Protein AF-A0A034V3E3-F1 (afdb_monomer_lite)

Radius of gyration: 15.7 Å; chains: 1; bounding box: 34×29×42 Å

Foldseek 3Di:
DPCPPDPPPDALFPEEAEDDPPDDDDDDHDDDDPVPPPDDGDYHYFYPADPVGTDDDDDDPKDAFADADDPPPCGRVRAFDADADPVDDRPDDTDHHID

Structure (mmCIF, N/CA/C/O backbone):
data_AF-A0A034V3E3-F1
#
_entry.id   AF-A0A034V3E3-F1
#
loop_
_atom_site.group_PDB
_atom_site.id
_atom_site.type_symbol
_atom_site.label_atom_id
_atom_site.label_alt_id
_atom_site.label_comp_id
_atom_site.label_asym_id
_atom_site.label_entity_id
_atom_site.label_seq_id
_atom_site.pdbx_PDB_ins_code
_atom_site.Cartn_x
_atom_site.Cartn_y
_atom_site.Cartn_z
_atom_site.occupancy
_atom_site.B_iso_or_equiv
_atom_site.auth_seq_id
_atom_site.auth_comp_id
_atom_site.auth_asym_id
_atom_site.auth_atom_id
_atom_site.pdbx_PDB_model_num
ATOM 1 N N . GLY A 1 1 ? -7.326 -6.009 -16.027 1.00 52.22 1 GLY A N 1
ATOM 2 C CA . GLY A 1 1 ? -7.742 -7.420 -16.102 1.00 52.22 1 GLY A CA 1
ATOM 3 C C . GLY A 1 1 ? -9.242 -7.469 -16.270 1.00 52.22 1 GLY A C 1
ATOM 4 O O . GLY A 1 1 ? -9.927 -6.761 -15.541 1.00 52.22 1 GLY A O 1
ATOM 5 N N . ASP A 1 2 ? -9.721 -8.226 -17.253 1.00 54.38 2 ASP A N 1
ATOM 6 C CA . ASP A 1 2 ? -11.123 -8.313 -17.695 1.00 54.38 2 ASP A CA 1
ATOM 7 C C . ASP A 1 2 ? -11.928 -9.430 -16.997 1.00 54.38 2 ASP A C 1
ATOM 9 O O . ASP A 1 2 ? -13.084 -9.666 -17.338 1.00 54.38 2 ASP A O 1
ATOM 13 N N . GLY A 1 3 ? -11.346 -10.092 -15.990 1.00 54.47 3 GLY A N 1
ATOM 14 C CA . GLY A 1 3 ? -12.038 -11.062 -15.137 1.00 54.47 3 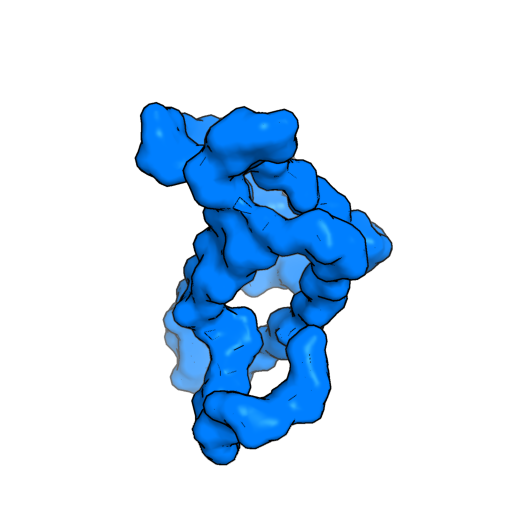GLY A CA 1
ATOM 15 C C . GLY A 1 3 ? -12.350 -12.403 -15.804 1.00 54.47 3 GLY A C 1
ATOM 16 O O . GLY A 1 3 ? -13.096 -13.191 -15.224 1.00 54.47 3 GLY A O 1
ATOM 17 N N . SER A 1 4 ? -11.818 -12.662 -17.004 1.00 60.47 4 SER A N 1
ATOM 18 C CA . SER A 1 4 ? -12.130 -13.857 -17.798 1.00 60.47 4 SER A CA 1
ATOM 19 C C . SER A 1 4 ? -11.467 -15.142 -17.274 1.00 60.47 4 SER A C 1
ATOM 21 O O . SER A 1 4 ? -12.063 -16.214 -17.383 1.00 60.47 4 SER A O 1
ATOM 23 N N . ASP A 1 5 ? -10.313 -15.028 -16.609 1.00 60.19 5 ASP A N 1
ATOM 24 C CA . ASP A 1 5 ? -9.544 -16.167 -16.075 1.00 60.19 5 ASP A CA 1
ATOM 25 C C . ASP A 1 5 ? -9.758 -16.417 -14.569 1.00 60.19 5 ASP A C 1
ATOM 27 O O . ASP A 1 5 ? -9.118 -17.282 -13.962 1.00 60.19 5 ASP A O 1
ATOM 31 N N . GLU A 1 6 ? -10.653 -15.667 -13.919 1.00 58.88 6 GLU A N 1
ATOM 32 C CA . GLU A 1 6 ? -10.819 -15.742 -12.471 1.00 58.88 6 GLU A CA 1
ATOM 33 C C . GLU A 1 6 ? -11.906 -16.742 -12.020 1.00 58.88 6 GLU A C 1
ATOM 35 O O . GLU A 1 6 ? -13.072 -16.627 -12.409 1.00 58.88 6 GLU A O 1
ATOM 40 N N . PRO A 1 7 ? -11.595 -17.692 -11.113 1.00 53.91 7 PRO A N 1
ATOM 41 C CA . PRO A 1 7 ? -12.590 -18.613 -10.568 1.00 53.91 7 PRO A CA 1
ATOM 42 C C . PRO A 1 7 ? -13.670 -17.878 -9.759 1.00 53.91 7 PRO A C 1
ATOM 44 O O . PRO A 1 7 ? -13.432 -16.815 -9.185 1.00 53.91 7 PRO A O 1
ATOM 47 N N . ARG A 1 8 ? -14.856 -18.495 -9.630 1.00 49.97 8 ARG A N 1
ATOM 48 C CA . ARG A 1 8 ? -16.092 -17.914 -9.043 1.00 49.97 8 ARG A CA 1
ATOM 49 C C . ARG A 1 8 ? -16.003 -17.439 -7.576 1.00 49.97 8 ARG A C 1
ATOM 51 O O . ARG A 1 8 ? -16.994 -16.954 -7.040 1.00 49.97 8 ARG A O 1
ATOM 58 N N . PHE A 1 9 ? -14.835 -17.531 -6.942 1.00 55.09 9 PHE A N 1
ATOM 59 C CA . PHE A 1 9 ? -14.542 -17.026 -5.595 1.00 55.09 9 PHE A CA 1
ATOM 60 C C . PHE A 1 9 ? -13.186 -16.313 -5.510 1.00 55.09 9 PHE A C 1
ATOM 62 O O . PHE A 1 9 ? -12.564 -16.287 -4.447 1.00 55.09 9 PHE A O 1
ATOM 69 N N . CYS A 1 10 ? -12.688 -15.763 -6.620 1.00 59.22 10 CYS A N 1
ATOM 70 C CA . CYS A 1 10 ? -11.385 -15.126 -6.618 1.00 59.22 10 CYS A CA 1
ATOM 71 C C . CYS A 1 10 ? -11.436 -13.835 -5.794 1.00 59.22 10 CYS A C 1
ATOM 73 O O . CYS A 1 10 ? -12.050 -12.842 -6.183 1.00 59.22 10 CYS A O 1
ATOM 75 N N . THR A 1 11 ? -10.796 -13.852 -4.627 1.00 68.50 11 THR A N 1
ATOM 76 C CA . THR A 1 11 ? -10.570 -12.629 -3.864 1.00 68.50 11 THR A CA 1
ATOM 77 C C . THR A 1 11 ? -9.550 -11.765 -4.609 1.00 68.50 11 THR A C 1
ATOM 79 O O . THR A 1 11 ? -8.610 -12.278 -5.218 1.00 68.50 11 THR A O 1
ATOM 82 N N . ARG A 1 12 ? -9.735 -10.441 -4.586 1.00 78.75 12 A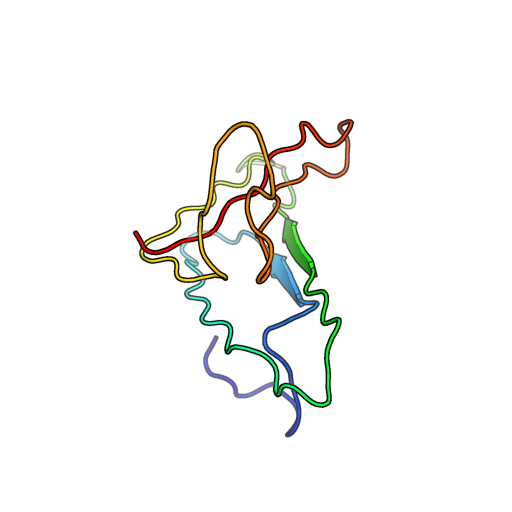RG A N 1
ATOM 83 C CA . ARG A 1 12 ? -8.743 -9.478 -5.108 1.00 78.75 12 ARG A CA 1
ATOM 84 C C . ARG A 1 12 ? -7.484 -9.400 -4.237 1.00 78.75 12 ARG A C 1
ATOM 86 O O . ARG A 1 12 ? -6.515 -8.745 -4.602 1.00 78.75 12 ARG A O 1
ATOM 93 N N . CYS A 1 13 ? -7.524 -10.076 -3.097 1.00 86.19 13 CYS A N 1
ATOM 94 C CA . CYS A 1 13 ? -6.467 -10.178 -2.118 1.00 86.19 13 CYS A CA 1
ATOM 95 C C . CYS A 1 13 ? -5.510 -11.356 -2.376 1.00 86.19 13 CYS A C 1
ATOM 97 O O . CYS A 1 13 ? -5.907 -12.320 -3.023 1.00 86.19 13 CYS A O 1
ATOM 99 N N . ASN A 1 14 ? -4.294 -11.331 -1.814 1.00 89.31 14 ASN A N 1
ATOM 100 C CA . ASN A 1 14 ? -3.291 -12.402 -1.941 1.00 89.31 14 ASN A CA 1
ATOM 101 C C . ASN A 1 14 ? -2.901 -12.670 -3.397 1.00 89.31 14 ASN A C 1
ATOM 103 O O . ASN A 1 14 ? -2.798 -13.816 -3.829 1.00 89.31 14 ASN A O 1
ATOM 107 N N . ARG A 1 15 ? -2.707 -11.586 -4.156 1.00 87.56 15 ARG A N 1
ATOM 108 C CA . ARG A 1 15 ? -2.350 -11.627 -5.574 1.00 87.56 15 ARG A CA 1
ATOM 109 C C . ARG A 1 15 ? -1.004 -10.982 -5.841 1.00 87.56 15 ARG A C 1
ATOM 111 O O . ARG A 1 15 ? -0.634 -10.009 -5.183 1.00 87.56 15 ARG A O 1
ATOM 118 N N . THR A 1 16 ? -0.347 -11.497 -6.873 1.00 89.00 16 THR A N 1
ATOM 119 C CA . THR A 1 16 ? 0.868 -10.924 -7.443 1.00 89.00 16 THR A CA 1
ATOM 120 C C . THR A 1 16 ? 0.531 -10.171 -8.724 1.00 89.00 16 THR A C 1
ATOM 122 O O . THR A 1 16 ? -0.108 -10.725 -9.616 1.00 89.00 16 THR A O 1
ATOM 125 N N . TYR A 1 17 ? 0.969 -8.921 -8.812 1.00 88.56 17 TYR A N 1
ATOM 126 C CA . TYR A 1 17 ? 0.857 -8.063 -9.982 1.00 88.56 17 TYR A CA 1
ATOM 127 C C . TYR A 1 17 ? 2.236 -7.873 -10.600 1.00 88.56 17 TYR A C 1
ATOM 129 O O . TYR A 1 17 ? 3.179 -7.475 -9.912 1.00 88.56 17 TYR A O 1
ATOM 137 N N . TYR A 1 18 ? 2.333 -8.152 -11.894 1.00 88.06 18 TYR A N 1
ATOM 138 C CA . TYR A 1 18 ? 3.564 -8.027 -12.662 1.00 88.06 18 TYR A CA 1
ATOM 139 C C . TYR A 1 18 ? 3.557 -6.704 -13.422 1.00 88.06 18 TYR A C 1
ATOM 141 O O . TYR A 1 18 ? 2.571 -6.363 -14.075 1.00 88.06 18 TYR A O 1
ATOM 149 N N . GLY A 1 19 ? 4.637 -5.938 -13.292 1.00 84.12 19 GLY A N 1
ATOM 150 C CA . GLY A 1 19 ? 4.844 -4.712 -14.050 1.00 84.12 19 GLY A CA 1
ATOM 151 C C . GLY A 1 19 ? 5.178 -5.035 -15.502 1.00 84.12 19 GLY A C 1
ATOM 152 O O . GLY A 1 19 ? 6.304 -5.434 -15.788 1.00 84.12 19 GLY A O 1
ATOM 153 N N . ASP A 1 20 ? 4.214 -4.820 -16.397 1.00 78.44 20 ASP A N 1
ATOM 154 C CA . ASP A 1 20 ? 4.385 -4.927 -17.847 1.00 78.44 20 ASP A CA 1
ATOM 155 C C . ASP A 1 20 ? 4.233 -3.554 -18.512 1.00 78.44 20 ASP A C 1
ATOM 157 O O . ASP A 1 20 ? 3.531 -2.662 -18.024 1.00 78.44 20 ASP A O 1
ATOM 161 N N . ILE A 1 21 ? 4.880 -3.379 -19.663 1.00 76.31 21 ILE A N 1
ATOM 162 C CA . ILE A 1 21 ? 4.862 -2.114 -20.403 1.00 76.31 21 ILE A CA 1
ATOM 163 C C . ILE A 1 21 ? 3.429 -1.765 -20.817 1.00 76.31 21 ILE A C 1
ATOM 165 O O . ILE A 1 21 ? 2.751 -2.546 -21.481 1.00 76.31 21 ILE A O 1
ATOM 169 N N . GLY A 1 22 ? 2.993 -0.553 -20.465 1.00 73.19 22 GLY A N 1
ATOM 170 C CA . GLY A 1 22 ? 1.677 -0.033 -20.840 1.00 73.19 22 GLY A CA 1
ATOM 171 C C . GLY A 1 22 ? 0.511 -0.591 -20.020 1.00 73.19 22 GLY A C 1
ATOM 172 O O . GLY A 1 22 ? -0.635 -0.279 -20.341 1.00 73.19 22 GLY A O 1
ATOM 173 N N . LEU A 1 23 ? 0.771 -1.381 -18.970 1.00 75.19 23 LEU A N 1
ATOM 174 C CA . LEU A 1 23 ? -0.263 -1.865 -18.058 1.00 75.19 23 LEU A CA 1
ATOM 175 C C . LEU A 1 23 ? -0.310 -1.038 -16.771 1.00 75.19 23 LEU A C 1
ATOM 177 O O . LEU A 1 23 ? 0.677 -0.902 -16.053 1.00 75.19 23 LEU A O 1
ATOM 181 N N . THR A 1 24 ? -1.510 -0.564 -16.445 1.00 76.81 24 THR A N 1
ATOM 182 C CA . THR A 1 24 ? -1.844 0.011 -15.139 1.00 76.81 24 THR A CA 1
ATOM 183 C C . THR A 1 24 ? -2.923 -0.854 -14.503 1.00 76.81 24 THR A C 1
ATOM 185 O O . THR A 1 24 ? -3.963 -1.115 -15.112 1.00 76.81 24 THR A O 1
ATOM 188 N N . TYR A 1 25 ? -2.696 -1.303 -13.270 1.00 77.81 25 TYR A N 1
ATOM 189 C CA . TYR A 1 25 ? -3.691 -2.059 -12.516 1.00 77.81 25 TYR A CA 1
ATOM 190 C C . TYR A 1 25 ? -4.497 -1.115 -11.630 1.00 77.81 25 TYR A C 1
ATOM 192 O O . TYR A 1 25 ? -3.939 -0.439 -10.772 1.00 77.81 25 TYR A O 1
ATOM 200 N N . SER A 1 26 ? -5.817 -1.110 -11.809 1.00 76.81 26 SER A N 1
ATOM 201 C CA . SER A 1 26 ? -6.745 -0.528 -10.840 1.00 76.81 26 SER A CA 1
ATOM 202 C C . SER A 1 26 ? -7.256 -1.637 -9.920 1.00 76.81 26 SER A C 1
ATOM 204 O O . SER A 1 26 ? -7.727 -2.683 -10.384 1.00 76.81 26 SER A O 1
ATOM 206 N N . LEU A 1 27 ? -7.115 -1.429 -8.614 1.00 77.19 27 LEU A N 1
ATOM 207 C CA . LEU A 1 27 ? -7.472 -2.391 -7.583 1.00 77.19 27 LEU A CA 1
ATOM 208 C C . LEU A 1 27 ? -8.440 -1.749 -6.593 1.00 77.19 27 LEU A C 1
ATOM 210 O O . LEU A 1 27 ? -8.158 -0.704 -6.019 1.00 77.19 27 LEU A O 1
ATOM 214 N N . GLU A 1 28 ? -9.538 -2.451 -6.336 1.00 78.75 28 GLU A N 1
ATOM 215 C CA . GLU A 1 28 ? -10.475 -2.143 -5.266 1.00 78.75 28 GLU A CA 1
ATOM 216 C C . GLU A 1 28 ? -10.533 -3.339 -4.305 1.00 78.75 28 GLU A C 1
ATOM 218 O O . GLU A 1 28 ? -10.733 -4.486 -4.725 1.00 78.75 28 GLU A O 1
ATOM 223 N N . LEU A 1 29 ? -10.320 -3.081 -3.014 1.0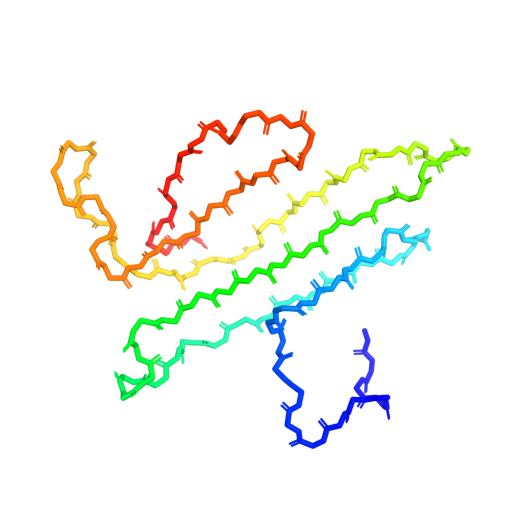0 80.88 29 LEU A N 1
ATOM 224 C CA . LEU A 1 29 ? -10.455 -4.071 -1.948 1.00 80.88 29 LEU A CA 1
ATOM 225 C C . LEU A 1 29 ? -11.646 -3.707 -1.072 1.00 80.88 29 LEU A C 1
ATOM 227 O O . LEU A 1 29 ? -11.728 -2.600 -0.544 1.00 80.88 29 LEU A O 1
ATOM 231 N N . TYR A 1 30 ? -12.542 -4.667 -0.867 1.00 80.25 30 TYR A N 1
ATOM 232 C CA . TYR A 1 30 ? -13.691 -4.473 0.006 1.00 80.25 30 TYR A CA 1
ATOM 233 C C . TYR A 1 30 ? -13.359 -4.797 1.455 1.00 80.25 30 TYR A C 1
ATOM 235 O O . TYR A 1 30 ? -12.605 -5.729 1.752 1.00 80.25 30 TYR A O 1
ATOM 243 N N . ARG A 1 31 ? -14.005 -4.062 2.366 1.00 78.88 31 ARG A N 1
ATOM 244 C CA . ARG A 1 31 ? -13.947 -4.358 3.794 1.00 78.88 31 ARG A CA 1
ATOM 245 C C . ARG A 1 31 ? -14.419 -5.803 4.047 1.00 78.88 31 ARG A C 1
ATOM 247 O O . ARG A 1 31 ? -15.506 -6.177 3.598 1.00 78.88 31 ARG A O 1
ATOM 254 N N . PRO A 1 32 ? -13.652 -6.605 4.799 1.00 82.25 32 PRO A N 1
ATOM 255 C CA . PRO A 1 32 ? -14.064 -7.940 5.220 1.00 82.25 32 PRO A CA 1
ATOM 256 C C . PRO A 1 32 ? -15.326 -7.892 6.079 1.00 82.25 32 PRO A C 1
ATOM 258 O O . PRO A 1 32 ? -15.551 -6.938 6.827 1.00 82.25 32 PRO A O 1
ATOM 261 N N . LYS A 1 33 ? -16.133 -8.956 6.020 1.00 83.75 33 LYS A N 1
ATOM 262 C CA . LYS A 1 33 ? -17.258 -9.118 6.947 1.00 83.75 33 LYS A CA 1
ATOM 263 C C . LYS A 1 33 ? -16.746 -9.272 8.384 1.00 83.75 33 LYS A C 1
ATOM 265 O O . LYS A 1 33 ? -15.675 -9.833 8.606 1.00 83.75 33 LYS A O 1
ATOM 270 N N . GLN A 1 34 ? -17.517 -8.782 9.354 1.00 83.88 34 GLN A N 1
ATOM 271 C CA . GLN A 1 34 ? -17.103 -8.714 10.760 1.00 83.88 34 GLN A CA 1
ATOM 272 C C . GLN A 1 34 ? -16.844 -10.094 11.391 1.00 83.88 34 GLN A C 1
ATOM 274 O O . GLN A 1 34 ? -15.960 -10.222 12.230 1.00 83.88 34 GLN A O 1
ATOM 279 N N . ASP A 1 35 ? -17.544 -11.133 10.933 1.00 88.06 35 ASP A N 1
ATOM 280 C CA . ASP A 1 35 ? -17.353 -12.540 11.317 1.00 88.06 35 ASP A CA 1
ATOM 281 C C . ASP A 1 35 ? -16.064 -13.168 10.754 1.00 88.06 35 ASP A C 1
ATOM 283 O O . ASP A 1 35 ? -15.716 -14.291 11.110 1.00 88.06 35 ASP A O 1
ATOM 287 N N . ARG A 1 36 ? -15.349 -12.456 9.874 1.00 83.62 36 ARG A N 1
ATOM 288 C CA . ARG A 1 36 ? -14.100 -12.902 9.238 1.00 83.62 36 ARG A CA 1
ATOM 289 C C . ARG A 1 36 ? -12.871 -12.121 9.701 1.00 83.62 36 ARG A C 1
ATOM 291 O O . ARG A 1 36 ? -11.845 -12.149 9.025 1.00 83.62 36 ARG A O 1
ATOM 298 N N . LEU A 1 37 ? -12.980 -11.396 10.813 1.00 85.88 37 LEU A N 1
ATOM 299 C CA . LEU A 1 37 ? -11.859 -10.686 11.424 1.00 85.88 37 LEU A CA 1
ATOM 300 C C . LEU A 1 37 ? -11.105 -11.590 12.424 1.00 85.88 37 LEU A C 1
ATOM 302 O O . LEU A 1 37 ? -11.748 -12.381 13.114 1.00 85.88 37 LEU A O 1
ATOM 306 N N . PRO A 1 38 ? -9.767 -11.462 12.543 1.00 88.00 38 PRO A N 1
ATOM 307 C CA . PRO A 1 38 ? -8.906 -10.546 11.796 1.00 88.00 38 PRO A CA 1
ATOM 308 C C . PRO A 1 38 ? -8.687 -11.018 10.354 1.00 88.00 38 PRO A C 1
ATOM 310 O O . PRO A 1 38 ? -8.535 -12.204 10.079 1.00 88.00 38 PRO A O 1
ATOM 313 N N . TYR A 1 39 ? -8.641 -10.063 9.431 1.00 88.00 39 TYR A N 1
ATOM 314 C CA . TYR A 1 39 ? -8.384 -10.325 8.022 1.00 88.00 39 TYR A CA 1
ATOM 315 C C . TYR A 1 39 ? -7.094 -9.633 7.611 1.00 88.00 39 TYR A C 1
ATOM 317 O O . TYR A 1 39 ? -6.953 -8.426 7.798 1.00 88.00 39 TYR A O 1
ATOM 325 N N . VAL A 1 40 ? -6.172 -10.396 7.033 1.00 89.94 40 VAL A N 1
ATOM 326 C CA . VAL A 1 40 ? -4.913 -9.876 6.502 1.00 89.94 40 VAL A CA 1
ATOM 327 C C . VAL A 1 40 ? -4.919 -10.057 4.999 1.00 89.94 40 VAL A C 1
ATOM 329 O O . VAL A 1 40 ? -5.222 -11.144 4.503 1.00 89.94 40 VAL A O 1
ATOM 332 N N . CYS A 1 41 ? -4.569 -8.983 4.295 1.00 89.81 41 CYS A N 1
ATOM 333 C CA . CYS A 1 41 ? -4.434 -8.999 2.856 1.00 89.81 41 CYS A CA 1
ATOM 334 C C . CYS A 1 41 ? -3.033 -8.629 2.408 1.00 89.81 41 CYS A C 1
ATOM 336 O O . CYS A 1 41 ? -2.565 -7.535 2.713 1.00 89.81 41 CYS A O 1
ATOM 338 N N . VAL A 1 42 ? -2.390 -9.522 1.657 1.00 91.88 42 VAL A N 1
ATOM 339 C CA . VAL A 1 42 ? -1.057 -9.280 1.109 1.00 91.88 42 VAL A CA 1
ATOM 340 C C . VAL A 1 42 ? -1.171 -9.129 -0.398 1.00 91.88 42 VAL A C 1
ATOM 342 O O . VAL A 1 42 ? -1.685 -10.008 -1.077 1.00 91.88 42 VAL A O 1
ATOM 345 N N . LEU A 1 43 ? -0.707 -8.010 -0.937 1.00 91.25 43 LEU A N 1
ATOM 346 C CA . LEU A 1 43 ? -0.562 -7.830 -2.376 1.00 91.25 43 LEU A CA 1
ATOM 347 C C . LEU A 1 43 ? 0.919 -7.729 -2.690 1.00 91.25 43 LEU A C 1
ATOM 349 O O . LEU A 1 43 ? 1.651 -7.012 -2.011 1.00 91.25 43 LEU A O 1
ATOM 353 N N . THR A 1 44 ? 1.352 -8.449 -3.713 1.00 91.81 44 THR A N 1
ATOM 354 C CA . THR A 1 44 ? 2.742 -8.441 -4.152 1.00 91.81 44 THR A CA 1
ATOM 355 C C . THR A 1 44 ? 2.814 -7.740 -5.493 1.00 91.81 44 THR A C 1
ATOM 357 O O . THR A 1 44 ? 2.131 -8.128 -6.431 1.00 91.81 44 THR A O 1
ATOM 360 N N . PHE A 1 45 ? 3.643 -6.712 -5.597 1.00 90.31 45 PHE A N 1
ATOM 361 C CA . PHE A 1 45 ? 3.932 -6.051 -6.863 1.00 90.31 45 PHE A CA 1
ATOM 362 C C . PHE A 1 45 ? 5.372 -6.377 -7.238 1.00 90.31 45 PHE A C 1
ATOM 364 O O . PHE A 1 45 ? 6.267 -6.250 -6.405 1.00 90.31 45 PHE A O 1
ATOM 371 N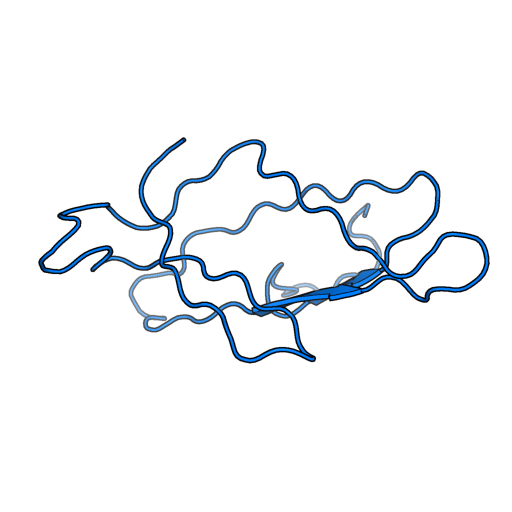 N . THR A 1 46 ? 5.595 -6.838 -8.463 1.00 90.75 46 THR A N 1
ATOM 372 C CA . THR A 1 46 ? 6.915 -7.268 -8.923 1.00 90.75 46 THR A CA 1
ATOM 373 C C . THR A 1 46 ? 7.196 -6.741 -10.322 1.00 90.75 46 THR A C 1
ATOM 375 O O . THR A 1 46 ? 6.326 -6.751 -11.188 1.00 90.75 46 THR A O 1
ATOM 378 N N . ALA A 1 47 ? 8.420 -6.273 -10.540 1.00 89.19 47 ALA A N 1
ATOM 379 C CA . ALA A 1 47 ? 8.955 -5.952 -11.853 1.00 89.19 47 ALA A CA 1
ATOM 380 C C . ALA A 1 47 ? 10.116 -6.912 -12.126 1.00 89.19 47 ALA A C 1
ATOM 382 O O . ALA A 1 47 ? 10.975 -7.110 -11.268 1.00 89.19 47 ALA A O 1
ATOM 383 N N . ALA A 1 48 ? 10.131 -7.532 -13.307 1.00 85.75 48 ALA A N 1
ATOM 384 C CA . ALA A 1 48 ? 11.106 -8.572 -13.642 1.00 85.75 48 ALA A CA 1
ATOM 385 C C . ALA A 1 48 ? 12.538 -8.040 -13.853 1.00 85.75 48 ALA A C 1
ATOM 387 O O . ALA A 1 48 ? 13.471 -8.833 -13.984 1.00 85.75 48 ALA A O 1
ATOM 388 N N . GLY A 1 49 ? 12.733 -6.719 -13.899 1.00 83.94 49 GLY A N 1
ATOM 389 C CA . GLY A 1 49 ? 14.038 -6.126 -14.161 1.00 83.94 49 GLY A CA 1
ATOM 390 C C . GLY A 1 49 ? 14.367 -6.032 -15.652 1.00 83.94 49 GLY A C 1
ATOM 391 O O . GLY A 1 49 ? 13.505 -5.876 -16.520 1.00 83.94 49 GLY A O 1
ATOM 392 N N . GLY A 1 50 ? 15.659 -6.131 -15.964 1.00 84.88 50 GLY A N 1
ATOM 393 C CA . GLY A 1 50 ? 16.160 -6.116 -17.338 1.00 84.88 50 GLY A CA 1
ATOM 394 C C . GLY A 1 50 ? 16.197 -4.712 -17.941 1.00 84.88 50 GLY A C 1
ATOM 395 O O . GLY A 1 50 ? 16.636 -3.764 -17.297 1.00 84.88 50 GLY A O 1
ATOM 396 N N . GLN A 1 51 ? 15.760 -4.577 -19.196 1.00 83.12 51 GLN A N 1
ATOM 397 C CA . GLN A 1 51 ? 15.864 -3.319 -19.956 1.00 83.12 51 GLN A CA 1
ATOM 398 C C . GLN A 1 51 ? 14.986 -2.184 -19.405 1.00 83.12 51 GLN A C 1
ATOM 400 O O . GLN A 1 51 ? 15.212 -1.023 -19.736 1.00 83.12 51 GLN A O 1
ATOM 405 N N . HIS A 1 52 ? 13.997 -2.509 -18.568 1.00 78.50 52 HIS A N 1
ATOM 406 C CA . HIS A 1 52 ? 13.025 -1.551 -18.031 1.00 78.50 52 HIS A CA 1
ATOM 407 C C . HIS A 1 52 ? 13.201 -1.284 -16.530 1.00 78.50 52 HIS A C 1
ATOM 409 O O . HIS A 1 52 ? 12.452 -0.494 -15.962 1.00 78.50 52 HIS A O 1
ATOM 415 N N . GLY A 1 53 ? 14.215 -1.893 -15.904 1.00 85.00 53 GLY A N 1
ATOM 416 C CA . GLY A 1 53 ? 14.458 -1.786 -14.469 1.00 85.00 53 GLY A CA 1
ATOM 417 C C . GLY A 1 53 ? 13.526 -2.656 -13.623 1.00 85.00 53 GLY A C 1
ATOM 418 O O . GLY A 1 53 ? 12.600 -3.299 -14.114 1.00 85.00 53 GLY A O 1
ATOM 419 N N . ASP A 1 54 ? 13.830 -2.721 -12.334 1.00 86.19 54 ASP A N 1
ATOM 420 C CA . ASP A 1 54 ? 13.167 -3.538 -11.310 1.00 86.19 54 ASP A CA 1
ATOM 421 C C . ASP A 1 54 ? 12.409 -2.685 -10.275 1.00 86.19 54 ASP A C 1
ATOM 423 O O . ASP A 1 54 ? 11.895 -3.193 -9.278 1.00 86.19 54 ASP A O 1
ATOM 427 N N . VAL A 1 55 ? 12.311 -1.377 -10.523 1.00 86.56 55 VAL A N 1
ATOM 428 C CA . VAL A 1 55 ? 11.606 -0.436 -9.654 1.00 86.56 55 VAL A CA 1
ATOM 429 C C . VAL A 1 55 ? 10.103 -0.541 -9.882 1.00 86.56 55 VAL A C 1
ATOM 431 O O . VAL A 1 55 ? 9.607 -0.394 -10.997 1.00 86.56 55 VAL A O 1
ATOM 434 N N . VAL A 1 56 ? 9.368 -0.724 -8.789 1.00 86.62 56 VAL A N 1
ATOM 435 C CA . VAL A 1 56 ? 7.906 -0.692 -8.774 1.00 86.62 56 VAL A CA 1
ATOM 436 C C . VAL A 1 56 ? 7.441 0.652 -8.224 1.00 86.62 56 VAL A C 1
ATOM 438 O O . VAL A 1 56 ? 7.796 1.028 -7.108 1.00 86.62 56 VAL A O 1
ATOM 441 N N . GLN A 1 57 ? 6.602 1.354 -8.985 1.00 84.88 57 GLN A N 1
ATOM 442 C CA . GLN A 1 57 ? 5.905 2.551 -8.521 1.00 84.88 57 GLN A CA 1
ATOM 443 C C . GLN A 1 57 ? 4.450 2.209 -8.196 1.00 84.88 57 GLN A C 1
ATOM 445 O O . GLN A 1 57 ? 3.730 1.675 -9.038 1.00 84.88 57 GLN A O 1
ATOM 450 N N . VAL A 1 58 ? 4.011 2.548 -6.983 1.00 84.50 58 VAL A N 1
ATOM 451 C CA . VAL A 1 58 ? 2.620 2.390 -6.543 1.00 84.50 58 VAL A CA 1
ATOM 452 C C . VAL A 1 58 ? 2.022 3.772 -6.311 1.00 84.50 58 VAL A C 1
ATOM 454 O O . VAL A 1 58 ? 2.579 4.575 -5.563 1.00 84.50 58 VAL A O 1
ATOM 457 N N . THR A 1 59 ? 0.881 4.038 -6.941 1.00 85.81 59 THR A N 1
ATOM 458 C CA . THR A 1 59 ? 0.100 5.265 -6.755 1.00 85.81 59 THR A CA 1
ATOM 459 C C . THR A 1 59 ? -1.254 4.899 -6.159 1.00 85.81 59 THR A C 1
ATOM 461 O O . THR A 1 59 ? -1.899 3.954 -6.607 1.00 85.81 59 THR A O 1
ATOM 464 N N . LEU A 1 60 ? -1.653 5.619 -5.112 1.00 85.62 60 LEU A N 1
ATOM 465 C CA . LEU A 1 60 ? -2.931 5.444 -4.428 1.00 85.62 60 LEU A CA 1
ATOM 466 C C . LEU A 1 60 ? -3.842 6.601 -4.840 1.00 85.62 60 LEU A C 1
ATOM 468 O O . LEU A 1 60 ? -3.622 7.726 -4.400 1.00 85.62 60 LEU A O 1
ATOM 472 N N . ASP A 1 61 ? -4.834 6.323 -5.684 1.00 84.94 61 ASP A N 1
ATOM 473 C CA . ASP A 1 61 ? -5.781 7.347 -6.153 1.00 84.94 61 ASP A CA 1
ATOM 474 C C . ASP A 1 61 ? -6.817 7.706 -5.085 1.00 84.94 61 ASP A C 1
ATOM 476 O O . ASP A 1 61 ? -7.213 8.859 -4.943 1.00 84.94 61 ASP A O 1
ATOM 480 N N . SER A 1 62 ? -7.270 6.699 -4.339 1.00 84.56 62 SER A N 1
ATOM 481 C CA . SER A 1 62 ? -8.153 6.862 -3.191 1.00 84.56 62 SER A CA 1
ATOM 482 C C . SER A 1 62 ? -7.878 5.751 -2.196 1.00 84.56 62 SER A C 1
ATOM 484 O O . SER A 1 62 ? -7.500 4.634 -2.568 1.00 84.56 62 SER A O 1
ATOM 486 N N . PHE A 1 63 ? -8.061 6.052 -0.920 1.00 85.50 63 PHE A N 1
ATOM 487 C CA . PHE A 1 63 ? -7.811 5.093 0.139 1.00 85.50 63 PHE A CA 1
ATOM 488 C C . PHE A 1 63 ? -8.827 5.280 1.258 1.00 85.50 63 PHE A C 1
ATOM 490 O O . PHE A 1 63 ? -9.093 6.394 1.700 1.00 85.50 63 PHE A O 1
ATOM 497 N N . THR A 1 64 ? -9.422 4.183 1.725 1.00 88.00 64 THR A N 1
ATOM 498 C CA . THR A 1 64 ? -10.295 4.184 2.904 1.00 88.00 64 THR A CA 1
ATOM 499 C C . THR A 1 64 ? -10.100 2.894 3.683 1.00 88.00 64 THR A C 1
ATOM 501 O O . THR A 1 64 ? -10.657 1.854 3.335 1.00 88.00 64 THR A O 1
ATOM 504 N N . ILE A 1 65 ? -9.297 2.948 4.744 1.00 89.69 65 ILE A N 1
ATOM 505 C CA . ILE A 1 65 ? -9.039 1.796 5.618 1.00 89.69 65 ILE A CA 1
ATOM 506 C C . ILE A 1 65 ? -9.097 2.245 7.063 1.00 89.69 65 ILE A C 1
ATOM 508 O O . ILE A 1 65 ? -8.407 3.184 7.440 1.00 89.69 65 ILE A O 1
ATOM 512 N N . GLY A 1 66 ? -9.864 1.532 7.886 1.00 88.94 66 GLY A N 1
ATOM 513 C CA . GLY A 1 66 ? -9.928 1.786 9.322 1.00 88.94 66 GLY A CA 1
ATOM 514 C C . GLY A 1 66 ? -10.239 3.247 9.662 1.00 88.94 66 GLY A C 1
ATOM 515 O O . GLY A 1 66 ? -10.880 3.971 8.899 1.00 88.94 66 GLY A O 1
ATOM 516 N N . ARG A 1 67 ? -9.773 3.679 10.830 1.00 90.44 67 ARG A N 1
ATOM 517 C CA . ARG A 1 67 ? -9.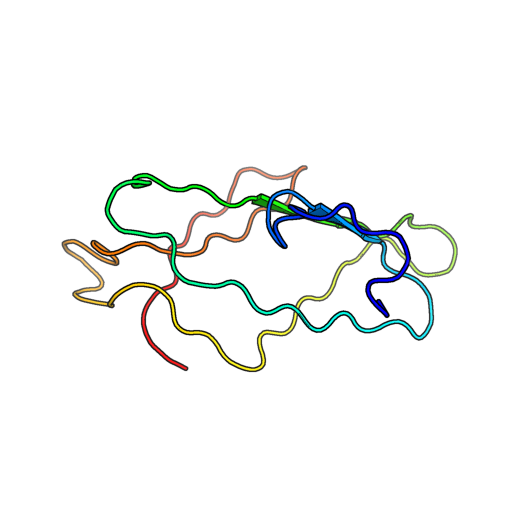934 5.043 11.331 1.00 90.44 67 ARG A CA 1
ATOM 518 C C . ARG A 1 67 ? -8.642 5.484 11.989 1.00 90.44 67 ARG A C 1
ATOM 520 O O . ARG A 1 67 ? -8.099 4.748 12.804 1.00 90.44 67 ARG A O 1
ATOM 527 N N . PHE A 1 68 ? -8.198 6.692 11.670 1.00 92.38 68 PHE A N 1
ATOM 528 C CA . PHE A 1 68 ? -7.093 7.323 12.376 1.00 92.38 68 PHE A CA 1
ATOM 529 C C . PHE A 1 68 ? -7.581 7.916 13.702 1.00 92.38 68 PHE A C 1
ATOM 531 O O . PHE A 1 68 ? -8.560 8.666 13.718 1.00 92.38 68 PHE A O 1
ATOM 538 N N . THR A 1 69 ? -6.920 7.575 14.809 1.00 92.12 69 THR A N 1
ATOM 539 C CA . THR A 1 69 ? -7.267 8.086 16.144 1.00 92.12 69 THR A CA 1
ATOM 540 C C . THR A 1 69 ? -6.202 9.006 16.729 1.00 92.12 69 THR A C 1
ATOM 542 O O . THR A 1 69 ? -6.552 10.063 17.250 1.00 92.12 69 THR A O 1
ATOM 545 N N . SER A 1 70 ? -4.920 8.641 16.669 1.00 88.56 70 SER A N 1
ATOM 546 C CA . SER A 1 70 ? -3.826 9.457 17.213 1.00 88.56 70 SER A CA 1
ATOM 547 C C . SER A 1 70 ? -2.458 8.997 16.707 1.00 88.56 70 SER A C 1
ATOM 549 O O . SER A 1 70 ? -2.251 7.829 16.403 1.00 88.56 70 SER A O 1
ATOM 551 N N . TYR A 1 71 ? -1.494 9.919 16.643 1.00 86.94 71 TYR A N 1
ATOM 552 C CA . TYR A 1 71 ? -0.105 9.619 16.269 1.00 86.94 71 TYR A CA 1
ATOM 553 C C . TYR A 1 71 ? 0.700 8.944 17.391 1.00 86.94 71 TYR A C 1
ATOM 555 O O . TYR A 1 71 ? 1.773 8.409 17.131 1.00 86.94 71 TYR A O 1
ATOM 563 N N . LEU A 1 72 ? 0.212 9.000 18.636 1.00 85.38 72 LEU A N 1
ATOM 564 C CA . LEU A 1 72 ? 0.943 8.552 19.828 1.00 85.38 72 LEU A CA 1
ATOM 565 C C . LEU A 1 72 ? 0.299 7.336 20.503 1.00 85.38 72 LEU A C 1
ATOM 567 O O . LEU A 1 72 ? 1.000 6.519 21.098 1.00 85.38 72 LEU A O 1
ATOM 571 N N . HIS A 1 73 ? -1.028 7.218 20.423 1.00 82.62 73 HIS A N 1
ATOM 572 C CA . HIS A 1 73 ? -1.804 6.188 21.111 1.00 82.62 73 HIS A CA 1
ATOM 573 C C . HIS A 1 73 ? -2.874 5.621 20.185 1.00 82.62 73 HIS A C 1
ATOM 575 O O . HIS A 1 73 ? -3.542 6.374 19.485 1.00 82.62 73 HIS A O 1
ATOM 581 N N . ASP A 1 74 ? -3.025 4.300 20.183 1.00 79.81 74 ASP A N 1
ATOM 582 C CA . ASP A 1 74 ? -4.023 3.523 19.435 1.00 79.81 74 ASP A CA 1
ATOM 583 C C . ASP A 1 74 ? -4.029 3.654 17.898 1.00 79.81 74 ASP A C 1
ATOM 585 O O . ASP A 1 74 ? -4.549 2.755 17.245 1.00 79.81 74 ASP A O 1
ATOM 589 N N . GLY A 1 75 ? -3.396 4.673 17.300 1.00 89.50 75 GLY A N 1
ATOM 590 C CA . GLY A 1 75 ? -3.043 4.741 15.878 1.00 89.50 75 GLY A CA 1
ATOM 591 C C . GLY A 1 75 ? -4.208 4.499 14.923 1.00 89.50 75 GLY A C 1
ATOM 592 O O . GLY A 1 75 ? -4.986 5.399 14.602 1.00 89.50 75 GLY A O 1
ATOM 593 N N . CYS A 1 76 ? -4.266 3.253 14.454 1.00 92.56 76 CYS A N 1
ATOM 594 C CA . CYS A 1 76 ? -5.226 2.717 13.503 1.00 92.56 76 CYS A CA 1
ATOM 595 C C . CYS A 1 76 ? -5.900 1.457 14.086 1.00 92.56 76 CYS A C 1
ATOM 597 O O . CYS A 1 76 ? -5.581 0.343 13.657 1.00 92.56 76 CYS A O 1
ATOM 599 N N . PRO A 1 77 ? -6.815 1.589 15.067 1.00 90.88 77 PRO A N 1
ATOM 600 C CA . PRO A 1 77 ? -7.360 0.439 15.795 1.00 90.88 77 PRO A CA 1
ATOM 601 C C . PRO A 1 77 ? -8.270 -0.439 14.926 1.00 90.88 77 PRO A C 1
ATOM 603 O O . PRO A 1 77 ? -8.383 -1.640 15.154 1.00 90.88 77 PRO A O 1
ATOM 606 N N . ASP A 1 78 ? -8.892 0.153 13.904 1.00 89.44 78 ASP A N 1
ATOM 607 C CA . ASP A 1 78 ? -9.875 -0.505 13.035 1.00 89.44 78 ASP A CA 1
ATOM 608 C C . ASP A 1 78 ? -9.239 -1.157 11.786 1.00 89.44 78 ASP A C 1
ATOM 610 O O . ASP A 1 78 ? -9.948 -1.611 10.883 1.00 89.44 78 ASP A O 1
ATOM 614 N N . GLY A 1 79 ? -7.904 -1.194 11.725 1.00 90.19 79 GLY A N 1
ATOM 615 C CA . GLY A 1 79 ? -7.122 -1.739 10.617 1.00 90.19 79 GLY A CA 1
ATOM 616 C C . GLY A 1 79 ? -6.271 -0.687 9.909 1.00 90.19 79 GLY A C 1
ATOM 617 O O . GLY A 1 79 ? -6.559 0.509 9.945 1.00 90.19 79 GLY A O 1
ATOM 618 N N . TYR A 1 80 ? -5.211 -1.156 9.256 1.00 91.94 80 TYR A N 1
ATOM 619 C CA . TYR A 1 80 ? -4.230 -0.325 8.570 1.00 91.94 80 TYR A CA 1
ATOM 620 C C . TYR A 1 80 ? -3.668 -1.032 7.334 1.00 91.94 80 TYR A C 1
ATOM 622 O O . TYR A 1 80 ? -3.687 -2.258 7.231 1.00 91.94 80 TYR A O 1
ATOM 630 N N . MET A 1 81 ? -3.127 -0.244 6.413 1.00 91.50 81 MET A N 1
ATOM 631 C CA . MET A 1 81 ? -2.220 -0.713 5.370 1.00 91.50 81 MET A CA 1
ATOM 632 C C . MET A 1 81 ? -0.778 -0.602 5.854 1.00 91.50 81 MET A C 1
ATOM 634 O O . MET A 1 81 ? -0.457 0.289 6.642 1.00 91.50 81 MET A O 1
ATOM 638 N N . GLN A 1 82 ? 0.087 -1.478 5.346 1.00 91.69 82 GLN A N 1
ATOM 639 C CA . GLN A 1 82 ? 1.538 -1.331 5.418 1.00 91.69 82 GLN A CA 1
ATOM 640 C C . GLN A 1 82 ? 2.141 -1.536 4.034 1.00 91.69 82 GLN A C 1
ATOM 642 O O . GLN A 1 82 ? 1.591 -2.273 3.215 1.00 91.69 82 GLN A O 1
ATOM 647 N N . ILE A 1 83 ? 3.285 -0.904 3.797 1.00 89.69 83 ILE A N 1
ATOM 648 C CA . ILE A 1 83 ? 4.086 -1.087 2.591 1.00 89.69 83 ILE A CA 1
ATOM 649 C C . ILE A 1 83 ? 5.423 -1.666 3.039 1.00 89.69 83 ILE A C 1
ATOM 651 O O . ILE A 1 83 ? 6.059 -1.144 3.954 1.00 89.69 83 ILE A O 1
ATOM 655 N N . ALA A 1 84 ? 5.835 -2.762 2.410 1.00 91.12 84 ALA A N 1
ATOM 656 C CA . ALA A 1 84 ? 7.100 -3.420 2.693 1.00 91.12 84 ALA A CA 1
ATOM 657 C C . ALA A 1 84 ? 7.801 -3.791 1.385 1.00 91.12 84 ALA A C 1
ATOM 659 O O . ALA A 1 84 ? 7.166 -4.240 0.433 1.00 91.12 84 ALA A O 1
ATOM 660 N N . GLU A 1 85 ? 9.120 -3.626 1.364 1.00 89.69 85 GLU A N 1
ATOM 661 C CA . GLU A 1 85 ? 9.985 -4.065 0.272 1.00 89.69 85 GLU A CA 1
ATOM 662 C C . GLU A 1 85 ? 10.636 -5.389 0.685 1.00 89.69 85 GLU A C 1
ATOM 664 O O . GLU A 1 85 ? 11.299 -5.451 1.717 1.00 89.69 85 GLU A O 1
ATOM 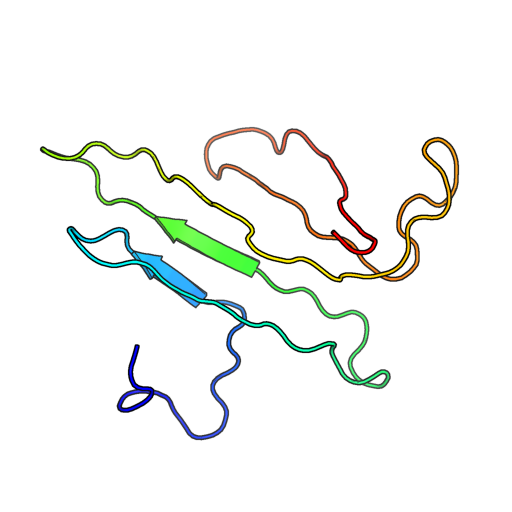669 N N . SER A 1 86 ? 10.442 -6.461 -0.090 1.00 83.62 86 SER A N 1
ATOM 670 C CA . SER A 1 86 ? 10.775 -7.834 0.332 1.00 83.62 86 SER A CA 1
ATOM 671 C C . SER A 1 86 ? 12.246 -8.056 0.703 1.00 83.62 86 SER A C 1
ATOM 673 O O . SER A 1 86 ? 12.538 -8.915 1.529 1.00 83.62 86 SER A O 1
ATOM 675 N N . ALA A 1 87 ? 13.168 -7.298 0.104 1.00 83.81 87 ALA A N 1
ATOM 676 C CA . ALA A 1 87 ? 14.607 -7.404 0.353 1.00 83.81 87 ALA A CA 1
ATOM 677 C C . ALA A 1 87 ? 15.119 -6.438 1.437 1.00 83.81 87 ALA A C 1
ATOM 679 O O . ALA A 1 87 ? 16.327 -6.345 1.660 1.00 83.81 87 ALA A O 1
ATOM 680 N N . ARG A 1 88 ? 14.227 -5.699 2.105 1.00 86.62 88 ARG A N 1
ATOM 681 C CA . ARG A 1 88 ? 14.584 -4.748 3.159 1.00 86.62 88 ARG A CA 1
ATOM 682 C C . ARG A 1 88 ? 13.835 -5.065 4.437 1.00 86.62 88 ARG A C 1
ATOM 684 O O . ARG A 1 88 ? 12.728 -5.598 4.424 1.00 86.62 88 ARG A O 1
ATOM 691 N N . THR A 1 89 ? 14.432 -4.688 5.561 1.00 84.81 89 THR A N 1
ATOM 692 C CA . THR A 1 89 ? 13.700 -4.661 6.826 1.00 84.81 89 THR A CA 1
ATOM 693 C C . THR A 1 89 ? 12.464 -3.781 6.640 1.00 84.81 89 THR A C 1
ATOM 695 O O . THR A 1 89 ? 12.616 -2.653 6.160 1.00 84.81 89 THR A O 1
ATOM 698 N N . PRO A 1 90 ? 11.257 -4.257 6.996 1.00 80.50 90 PRO A N 1
ATOM 699 C CA . PRO A 1 90 ? 10.057 -3.442 6.914 1.00 80.50 90 PRO A CA 1
ATOM 700 C C . PRO A 1 90 ? 10.279 -2.127 7.659 1.00 80.50 90 PRO A C 1
ATOM 702 O O . PRO A 1 90 ? 10.495 -2.119 8.869 1.00 80.50 90 PRO A O 1
ATOM 705 N N . ILE A 1 91 ? 10.231 -1.012 6.930 1.00 77.56 91 ILE A N 1
ATOM 706 C CA . ILE A 1 91 ? 10.463 0.333 7.481 1.00 77.56 91 ILE A CA 1
ATOM 707 C C . ILE A 1 91 ? 9.266 0.866 8.287 1.00 77.56 91 ILE A C 1
ATOM 709 O O . ILE A 1 91 ? 9.242 2.026 8.687 1.00 77.56 91 ILE A O 1
ATOM 713 N N . GLY A 1 92 ? 8.309 -0.004 8.621 1.00 71.94 92 GLY A N 1
ATOM 714 C CA . GLY A 1 92 ? 7.153 0.328 9.442 1.00 71.94 92 GLY A CA 1
ATOM 715 C C . GLY A 1 92 ? 6.193 1.298 8.754 1.00 71.94 92 GLY A C 1
ATOM 716 O O . GLY A 1 92 ? 6.243 1.517 7.546 1.00 71.94 92 GLY A O 1
ATOM 717 N N . GLY A 1 93 ? 5.287 1.858 9.551 1.00 82.25 93 GLY A N 1
ATOM 718 C CA . GLY A 1 93 ? 4.190 2.701 9.086 1.00 82.25 93 GLY A CA 1
ATOM 719 C C . GLY A 1 93 ? 2.864 1.946 9.075 1.00 82.25 93 GLY A C 1
ATOM 720 O O . GLY A 1 93 ? 2.788 0.763 8.739 1.00 82.25 93 GLY A O 1
ATOM 721 N N . MET A 1 94 ? 1.824 2.638 9.520 1.00 89.75 94 MET A N 1
ATOM 722 C CA . MET A 1 94 ? 0.441 2.183 9.495 1.00 89.75 94 MET A CA 1
ATOM 723 C C . MET A 1 94 ? -0.369 3.326 8.909 1.00 89.75 94 MET A C 1
ATOM 725 O O . MET A 1 94 ? -0.383 4.421 9.469 1.00 89.75 94 MET A O 1
ATOM 729 N N . TRP A 1 95 ? -1.011 3.077 7.775 1.00 90.94 95 TRP A N 1
ATOM 730 C CA . TRP A 1 95 ? -1.866 4.058 7.117 1.00 90.94 95 TRP A CA 1
ATOM 731 C C . TRP A 1 95 ? -3.324 3.646 7.290 1.00 90.94 95 TRP A C 1
ATOM 733 O O . TRP A 1 95 ? -3.680 2.495 7.038 1.00 90.94 95 TRP A O 1
ATOM 743 N N . CYS A 1 96 ? -4.156 4.577 7.742 1.00 92.50 96 CYS A N 1
ATOM 744 C CA . CYS A 1 96 ? -5.596 4.419 7.919 1.00 92.50 96 CYS A CA 1
ATOM 745 C C . CYS A 1 96 ? -6.286 5.792 7.810 1.00 92.50 96 CYS A C 1
ATOM 747 O O . CYS A 1 96 ? -5.619 6.826 7.802 1.00 92.50 96 CYS A O 1
ATOM 749 N N . GLY A 1 97 ? -7.616 5.807 7.744 1.00 91.44 97 GLY A N 1
ATOM 750 C CA . GLY A 1 97 ? -8.424 6.989 7.458 1.00 91.44 97 GLY A CA 1
ATOM 751 C C . GLY A 1 97 ? -8.873 7.042 5.998 1.00 91.44 97 GLY A C 1
ATOM 752 O O . GLY A 1 97 ? -8.886 6.020 5.310 1.00 91.44 97 GLY A O 1
ATOM 753 N N . THR A 1 98 ? -9.255 8.238 5.556 1.00 88.44 98 THR A N 1
ATOM 754 C CA . THR A 1 98 ? -9.775 8.515 4.211 1.00 88.44 98 THR A CA 1
ATOM 755 C C . THR A 1 98 ? -8.932 9.609 3.559 1.00 88.44 98 THR A C 1
ATOM 757 O O . THR A 1 98 ? -8.686 10.630 4.206 1.00 88.44 98 THR A O 1
ATOM 760 N N . SER A 1 99 ? -8.510 9.408 2.307 1.00 79.00 99 SER A N 1
ATOM 761 C CA . SER A 1 99 ? -7.810 10.407 1.480 1.00 79.00 99 SER A CA 1
ATOM 762 C C . SER A 1 99 ? -8.299 10.391 0.043 1.00 79.00 99 SER A C 1
ATOM 764 O O . SER A 1 99 ? -8.436 9.256 -0.481 1.00 79.00 99 SER A O 1
#

InterPro domains:
  IPR000859 CUB domain [PS01180] (13-99)
  IPR053207 Non-NMDA Glutamate Receptor Accessory Protein [PTHR47537] (12-99)

Organism: Bactrocera dorsalis (NCBI:txid27457)

pLDDT: mean 82.43, std 10.28, range [49.97, 92.56]

Sequence (99 aa):
GDGSDEPRFCTRCNRTYYGDIGLTYSLELYRPKQDRLPYVCVLTFTAAGGQHGDVVQVTLDSFTIGRFTSYLHDGCPDGYMQIAESARTPIGGMWCGTS

Secondary structure (DSSP, 8-state):
--STT--TT--SSSEEEE--TT-------PPPPGGG-S----EEEE---GGG-SPPP---S--EES----SSSS-STT--B----TTS------B-EE-